Protein AF-R2S8I5-F1 (afdb_monomer_lite)

Secondary structure (DSSP, 8-state):
-------HHHIIIIIHHHTTSHHHHHHHHHHHHTS-TT--SB---HHHHHHHHTS-HHHHHHHHHHHHHS-SSTTPPPSEEEEEEEPTTSPEEEEEEE-GGGGSS------

Structure (mmCIF, N/CA/C/O backbone):
data_AF-R2S8I5-F1
#
_entry.id   AF-R2S8I5-F1
#
loop_
_atom_site.group_PDB
_atom_site.id
_atom_site.type_symbol
_atom_site.label_atom_id
_atom_site.label_alt_id
_atom_site.label_comp_id
_atom_site.label_asym_id
_atom_site.label_entity_id
_atom_site.label_seq_id
_atom_site.pdbx_PDB_ins_code
_atom_site.Cartn_x
_atom_site.Cartn_y
_atom_site.Cartn_z
_atom_site.occupancy
_atom_site.B_iso_or_equiv
_atom_site.auth_seq_id
_atom_site.auth_comp_id
_atom_site.auth_asym_id
_atom_site.auth_atom_id
_atom_site.pdbx_PDB_model_num
ATOM 1 N N . MET A 1 1 ? -7.427 -17.510 12.202 1.00 32.41 1 MET A N 1
ATOM 2 C CA . MET A 1 1 ? -7.272 -16.802 10.915 1.00 32.41 1 MET A CA 1
ATOM 3 C C . MET A 1 1 ? -8.185 -15.596 10.971 1.00 32.41 1 MET A C 1
ATOM 5 O O . MET A 1 1 ? -9.322 -15.772 11.378 1.00 32.41 1 MET A O 1
ATOM 9 N N . SER A 1 2 ? -7.677 -14.401 10.681 1.00 31.56 2 SER A N 1
ATOM 10 C CA . SER A 1 2 ? -8.469 -13.168 10.690 1.00 31.56 2 SER A CA 1
ATOM 11 C C . SER A 1 2 ? -8.660 -12.735 9.244 1.00 31.56 2 SER A C 1
ATOM 13 O O . SER A 1 2 ? -7.671 -12.465 8.566 1.00 31.56 2 SER A O 1
ATOM 15 N N . GLU A 1 3 ? -9.899 -12.737 8.768 1.00 30.11 3 GLU A N 1
ATOM 16 C CA . GLU A 1 3 ? -10.252 -12.164 7.470 1.00 30.11 3 GLU A CA 1
ATOM 17 C C . GLU A 1 3 ? -10.307 -10.640 7.593 1.00 30.11 3 GLU A C 1
ATOM 19 O O . GLU A 1 3 ? -10.806 -10.101 8.582 1.00 30.11 3 GLU A O 1
ATOM 24 N N . LEU A 1 4 ? -9.761 -9.937 6.602 1.00 37.75 4 LEU A N 1
ATOM 25 C CA . LEU A 1 4 ? -9.858 -8.486 6.517 1.00 37.75 4 LEU A CA 1
ATOM 26 C C . LEU A 1 4 ? -11.122 -8.132 5.725 1.00 37.75 4 LEU A C 1
ATOM 28 O O . LEU A 1 4 ? -11.103 -8.131 4.496 1.00 37.75 4 LEU A O 1
ATOM 32 N N . MET A 1 5 ? -12.218 -7.828 6.419 1.00 39.78 5 MET A N 1
ATOM 33 C CA . MET A 1 5 ? -13.433 -7.295 5.797 1.00 39.78 5 MET A CA 1
ATOM 34 C C . MET A 1 5 ? -13.409 -5.766 5.855 1.00 39.78 5 MET A C 1
ATOM 36 O O . MET A 1 5 ? -13.589 -5.176 6.914 1.00 39.78 5 MET A O 1
ATOM 40 N N . ILE A 1 6 ? -13.194 -5.107 4.713 1.00 46.41 6 ILE A N 1
ATOM 41 C CA . ILE A 1 6 ? -13.384 -3.655 4.590 1.00 46.41 6 ILE A CA 1
ATOM 42 C C . ILE A 1 6 ? -14.801 -3.430 4.062 1.00 46.41 6 ILE A C 1
ATOM 44 O O . ILE A 1 6 ? -15.058 -3.636 2.877 1.00 46.41 6 ILE A O 1
ATOM 48 N N . CYS A 1 7 ? -15.740 -3.037 4.925 1.00 43.38 7 CYS A N 1
ATOM 49 C CA . CYS A 1 7 ? -17.106 -2.755 4.485 1.00 43.38 7 CYS A CA 1
ATOM 50 C C . CYS A 1 7 ? -17.196 -1.380 3.790 1.00 43.38 7 CYS A C 1
ATOM 52 O O . CYS A 1 7 ? -16.461 -0.441 4.115 1.00 43.38 7 CYS A O 1
ATOM 54 N N . ASN A 1 8 ? -18.131 -1.231 2.843 1.00 40.19 8 ASN A N 1
ATOM 55 C CA . ASN A 1 8 ? -18.358 0.030 2.118 1.00 40.19 8 ASN A CA 1
ATOM 56 C C . ASN A 1 8 ? -18.667 1.219 3.053 1.00 40.19 8 ASN A C 1
ATOM 58 O O . ASN A 1 8 ? -18.338 2.360 2.731 1.00 40.19 8 ASN A O 1
ATOM 62 N N . ASN A 1 9 ? -19.240 0.972 4.235 1.00 38.91 9 ASN A N 1
ATOM 63 C CA . ASN A 1 9 ? -19.503 2.024 5.222 1.00 38.91 9 ASN A CA 1
ATOM 64 C C . ASN A 1 9 ? -18.217 2.561 5.876 1.00 38.91 9 ASN A C 1
ATOM 66 O O . ASN A 1 9 ? -18.143 3.754 6.178 1.00 38.91 9 ASN A O 1
ATOM 70 N N . THR A 1 10 ? -17.182 1.729 6.025 1.00 48.31 10 THR A N 1
ATOM 71 C CA . THR A 1 10 ? -15.850 2.140 6.498 1.00 48.31 10 THR A CA 1
ATOM 72 C C . THR A 1 10 ? -15.153 3.013 5.453 1.00 48.31 10 THR A C 1
ATOM 74 O O . THR A 1 10 ? -14.516 4.007 5.800 1.00 48.31 10 THR A O 1
ATOM 77 N N . LEU A 1 11 ? -15.344 2.726 4.160 1.00 49.03 11 LEU A N 1
ATOM 78 C CA . LEU A 1 11 ? -14.876 3.580 3.056 1.00 49.03 11 LEU A CA 1
ATOM 79 C C . LEU A 1 11 ? -15.526 4.968 3.084 1.00 49.03 11 LEU A C 1
ATOM 81 O O . LEU A 1 11 ? -14.844 5.980 2.912 1.00 49.03 11 LEU A O 1
ATOM 85 N N . ALA A 1 12 ? -16.835 5.007 3.339 1.00 42.78 12 ALA A N 1
ATOM 86 C CA . ALA A 1 12 ? -17.652 6.212 3.259 1.00 42.78 12 ALA A CA 1
ATOM 87 C C . ALA A 1 12 ? -17.441 7.208 4.418 1.00 42.78 12 ALA A C 1
ATOM 89 O O . ALA A 1 12 ? -17.658 8.403 4.232 1.00 42.78 12 ALA A O 1
ATOM 90 N N . LYS A 1 13 ? -17.012 6.762 5.609 1.00 50.84 13 LYS A N 1
ATOM 91 C CA . LYS A 1 13 ? -17.030 7.591 6.837 1.00 50.84 13 LYS A CA 1
ATOM 92 C C . LYS A 1 13 ? -15.719 8.298 7.225 1.00 50.84 13 LYS A C 1
ATOM 94 O O . LYS A 1 13 ? -15.653 8.884 8.301 1.00 50.84 13 LYS A O 1
ATOM 99 N N . GLY A 1 14 ? -14.693 8.314 6.370 1.00 54.44 14 GLY A N 1
ATOM 100 C CA . GLY A 1 14 ? -13.457 9.084 6.628 1.00 54.44 14 GLY A CA 1
ATOM 101 C C . GLY A 1 14 ? -12.154 8.288 6.551 1.00 54.44 14 GLY A C 1
ATOM 102 O O . GLY A 1 14 ? -11.088 8.814 6.857 1.00 54.44 14 GLY A O 1
ATOM 103 N N . THR A 1 15 ? -12.205 7.037 6.098 1.00 63.00 15 THR A N 1
ATOM 104 C CA . THR A 1 15 ? -10.995 6.232 5.869 1.00 63.00 15 THR A CA 1
ATOM 105 C C . THR A 1 15 ? -10.127 6.834 4.767 1.00 63.00 15 THR A C 1
ATOM 107 O O . THR A 1 15 ? -8.914 6.898 4.924 1.00 63.00 15 THR A O 1
ATOM 110 N N . ILE A 1 16 ? -10.722 7.378 3.695 1.00 62.97 16 ILE A N 1
ATOM 111 C CA . ILE A 1 16 ? -9.965 8.010 2.599 1.00 62.97 16 ILE A CA 1
ATOM 112 C C . ILE A 1 16 ? -9.137 9.204 3.097 1.00 62.97 16 ILE A C 1
ATOM 114 O O . ILE A 1 16 ? -7.973 9.330 2.725 1.00 62.97 16 ILE A O 1
ATOM 118 N N . SER A 1 17 ? -9.700 10.072 3.944 1.00 66.00 17 SER A N 1
ATOM 119 C CA . SER A 1 17 ? -8.957 11.210 4.503 1.00 66.00 17 SER A CA 1
ATOM 120 C C . SER A 1 17 ? -7.877 10.749 5.482 1.00 66.00 17 SER A C 1
ATOM 122 O O . SER A 1 17 ? -6.750 11.235 5.407 1.00 66.00 17 SER A O 1
ATOM 124 N N . LYS A 1 18 ? -8.186 9.757 6.326 1.00 67.44 18 LYS A N 1
ATOM 125 C CA . LYS A 1 18 ? -7.239 9.125 7.255 1.00 67.44 18 LYS A CA 1
ATOM 126 C C . LYS A 1 18 ? -6.033 8.506 6.539 1.00 67.44 18 LYS A C 1
ATOM 128 O O . LYS A 1 18 ? -4.899 8.735 6.943 1.00 67.44 18 LYS A O 1
ATOM 133 N N . VAL A 1 19 ? -6.232 7.797 5.426 1.00 71.44 19 VAL A N 1
ATOM 134 C CA . VAL A 1 19 ? -5.113 7.201 4.670 1.00 71.44 19 VAL A CA 1
ATOM 135 C C . VAL A 1 19 ? -4.325 8.210 3.817 1.00 71.44 19 VAL A C 1
ATOM 137 O O . VAL A 1 19 ? -3.403 7.820 3.101 1.00 71.44 19 VAL A O 1
ATOM 140 N N . GLY A 1 20 ? -4.656 9.505 3.875 1.00 74.75 20 GLY A N 1
ATOM 141 C CA . GLY A 1 20 ? -3.962 10.561 3.131 1.00 74.75 20 GLY A CA 1
ATOM 142 C C . GLY A 1 20 ? -4.483 10.789 1.709 1.00 74.75 20 GLY A C 1
ATOM 143 O O . GLY A 1 20 ? -3.777 11.352 0.875 1.00 74.75 20 GLY A O 1
ATOM 144 N N . GLY A 1 21 ? -5.714 10.368 1.419 1.00 80.88 21 GLY A N 1
ATOM 145 C CA . GLY A 1 21 ? -6.422 10.661 0.177 1.00 80.88 21 GLY A CA 1
ATOM 146 C C . GLY A 1 21 ? -6.635 9.453 -0.747 1.00 80.88 21 GLY A C 1
ATOM 147 O O . GLY A 1 21 ? -6.128 8.354 -0.503 1.00 80.88 21 GLY A O 1
ATOM 148 N N . PRO A 1 22 ? -7.383 9.649 -1.849 1.00 80.69 22 PRO A N 1
ATOM 149 C CA . PRO A 1 22 ? -7.853 8.568 -2.721 1.00 80.69 22 PRO A CA 1
ATOM 150 C C . PRO A 1 22 ? -6.718 7.799 -3.407 1.00 80.69 22 PRO A C 1
ATOM 152 O O . PRO A 1 22 ? -6.824 6.592 -3.599 1.00 80.69 22 PRO A O 1
ATOM 155 N N . ARG A 1 23 ? -5.596 8.465 -3.710 1.00 86.19 23 ARG A N 1
ATOM 156 C CA . ARG A 1 23 ? -4.388 7.818 -4.251 1.00 86.19 23 ARG A CA 1
ATOM 157 C C . ARG A 1 23 ? -3.848 6.752 -3.297 1.00 86.19 23 ARG A C 1
ATOM 159 O O . ARG A 1 23 ? -3.607 5.619 -3.702 1.00 86.19 23 ARG A O 1
ATOM 166 N N . ASN A 1 24 ? -3.643 7.123 -2.035 1.00 84.75 24 ASN A N 1
ATOM 167 C CA . ASN A 1 24 ? -3.097 6.218 -1.025 1.00 84.75 24 ASN A CA 1
ATOM 168 C C . ASN A 1 24 ? -4.078 5.086 -0.736 1.00 84.75 24 ASN A C 1
ATOM 170 O O . ASN A 1 24 ? -3.671 3.939 -0.573 1.00 84.75 24 ASN A O 1
ATOM 174 N N . PHE A 1 25 ? -5.368 5.412 -0.747 1.00 82.56 25 PHE A N 1
ATOM 175 C CA . PHE A 1 25 ? -6.433 4.446 -0.581 1.00 82.56 25 PHE A CA 1
ATOM 176 C C . PHE A 1 25 ? -6.445 3.378 -1.690 1.00 82.56 25 PHE A C 1
ATOM 178 O O . PHE A 1 25 ? -6.446 2.185 -1.395 1.00 82.56 25 PHE A O 1
ATOM 185 N N . ALA A 1 26 ? -6.360 3.786 -2.960 1.00 83.62 26 ALA A N 1
ATOM 186 C CA . ALA A 1 26 ? -6.309 2.865 -4.097 1.00 83.62 26 ALA A CA 1
ATOM 187 C C . ALA A 1 26 ? -5.080 1.939 -4.048 1.00 83.62 26 ALA A C 1
ATOM 189 O O . ALA A 1 26 ? -5.195 0.735 -4.271 1.00 83.62 26 ALA A O 1
ATOM 190 N N . VAL A 1 27 ? -3.911 2.489 -3.704 1.00 87.00 27 VAL A N 1
ATOM 191 C CA . VAL A 1 27 ? -2.671 1.710 -3.551 1.00 87.00 27 VAL A CA 1
ATOM 192 C C . VAL A 1 27 ? -2.782 0.706 -2.406 1.00 87.00 27 VAL A C 1
ATOM 194 O O . VAL A 1 27 ? -2.364 -0.441 -2.557 1.00 87.00 27 VAL A O 1
ATOM 197 N N . LEU A 1 28 ? -3.370 1.112 -1.278 1.00 85.62 28 LEU A N 1
ATOM 198 C CA . LEU A 1 28 ? -3.597 0.225 -0.143 1.00 85.62 28 LEU A CA 1
ATOM 199 C C . LEU A 1 28 ? -4.508 -0.945 -0.529 1.00 85.62 28 LEU A C 1
ATOM 201 O O . LEU A 1 28 ? -4.159 -2.086 -0.245 1.00 85.62 28 LEU A O 1
ATOM 205 N N . LEU A 1 29 ? -5.625 -0.688 -1.217 1.00 82.19 29 LEU A N 1
ATOM 206 C CA . LEU A 1 29 ? -6.542 -1.745 -1.650 1.00 82.19 29 LEU A CA 1
ATOM 207 C C . LEU A 1 29 ? -5.872 -2.772 -2.563 1.00 82.19 29 LEU A C 1
ATOM 209 O O . LEU A 1 29 ? -6.003 -3.964 -2.31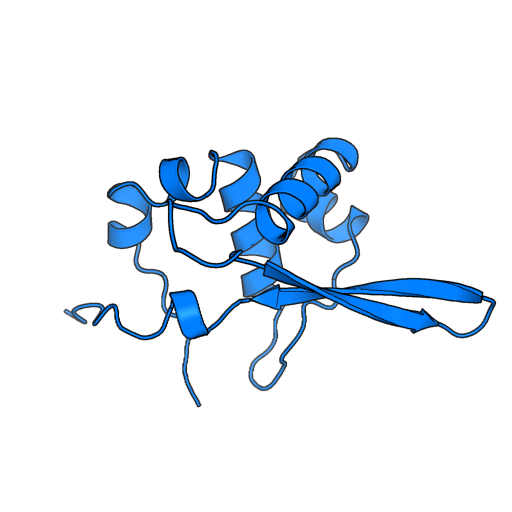1 1.00 82.19 29 LEU A O 1
ATOM 213 N N . VAL A 1 30 ? -5.110 -2.332 -3.567 1.00 86.62 30 VAL A N 1
ATOM 214 C CA . VAL A 1 30 ? -4.401 -3.253 -4.474 1.00 86.62 30 VAL A CA 1
ATOM 215 C C . VAL A 1 30 ? -3.371 -4.100 -3.722 1.00 86.62 30 VAL A C 1
ATOM 217 O O . VAL A 1 30 ? -3.229 -5.293 -3.989 1.00 86.62 30 VAL A O 1
ATOM 220 N N . ILE A 1 31 ? -2.663 -3.508 -2.755 1.00 85.00 31 ILE A N 1
ATOM 221 C CA . ILE A 1 31 ? -1.726 -4.248 -1.901 1.00 85.00 31 ILE A CA 1
ATOM 222 C C . ILE A 1 31 ? -2.475 -5.311 -1.095 1.00 85.00 31 ILE A C 1
ATOM 224 O O . ILE A 1 31 ? -2.027 -6.454 -1.074 1.00 85.00 31 ILE A O 1
ATOM 228 N N . LEU A 1 32 ? -3.604 -4.961 -0.476 1.00 81.44 32 LEU A N 1
ATOM 229 C CA . LEU A 1 32 ? -4.396 -5.874 0.349 1.00 81.44 32 LEU A CA 1
ATOM 230 C C . LEU A 1 32 ? -5.022 -7.011 -0.462 1.00 81.44 32 LEU A C 1
ATOM 232 O O . LEU A 1 32 ? -4.876 -8.167 -0.085 1.00 81.44 32 LEU A O 1
ATOM 236 N N . GLU A 1 33 ? -5.644 -6.695 -1.598 1.00 80.62 33 GLU A N 1
ATOM 237 C CA . GLU A 1 33 ? -6.235 -7.667 -2.528 1.00 80.62 33 GLU A CA 1
ATOM 238 C C . GLU A 1 33 ? -5.193 -8.683 -3.025 1.00 80.62 33 GLU A C 1
ATOM 240 O O . GLU A 1 33 ? -5.492 -9.854 -3.235 1.00 80.62 33 GLU A O 1
ATOM 245 N N . SER A 1 34 ? -3.942 -8.246 -3.190 1.00 83.12 34 SER A N 1
ATOM 246 C CA . SER A 1 34 ? -2.864 -9.104 -3.686 1.00 83.12 34 SER A CA 1
ATOM 247 C C . SER A 1 34 ? -2.281 -10.078 -2.658 1.00 83.12 34 SER A C 1
ATOM 249 O O . SER A 1 34 ? -1.438 -10.903 -3.019 1.00 83.12 34 SER A O 1
ATOM 251 N N . ILE A 1 35 ? -2.675 -9.972 -1.387 1.00 79.50 35 ILE A N 1
ATOM 252 C CA . ILE A 1 35 ? -2.234 -10.886 -0.333 1.00 79.50 35 ILE A CA 1
ATOM 253 C C . ILE A 1 35 ? -3.193 -12.072 -0.330 1.00 79.50 35 ILE A C 1
ATOM 255 O O . ILE A 1 35 ? -4.328 -11.970 0.127 1.00 79.50 35 ILE A O 1
ATOM 259 N N . GLY A 1 36 ? -2.731 -13.205 -0.864 1.00 68.75 36 GLY A N 1
ATOM 260 C CA . GLY A 1 36 ? -3.525 -14.430 -0.904 1.00 68.75 36 GLY A CA 1
ATOM 261 C C . GLY A 1 36 ? -3.892 -14.947 0.491 1.00 68.75 36 GLY A C 1
ATOM 262 O O . GLY A 1 36 ? -3.230 -14.645 1.487 1.00 68.75 36 GLY A O 1
ATOM 263 N N . VAL A 1 37 ? -4.934 -15.779 0.565 1.00 64.25 37 VAL A N 1
ATOM 264 C CA . VAL A 1 37 ? -5.336 -16.449 1.811 1.00 64.25 37 VAL A CA 1
ATOM 265 C C . VAL A 1 37 ? -4.162 -17.270 2.356 1.00 64.25 37 VAL A C 1
ATOM 267 O O . VAL A 1 37 ? -3.612 -18.122 1.663 1.00 64.25 37 VAL A O 1
ATOM 270 N N . GLY A 1 38 ? -3.769 -17.000 3.604 1.00 66.94 38 GLY A N 1
ATOM 271 C CA . GLY A 1 38 ? -2.615 -17.636 4.252 1.00 66.94 38 GLY A CA 1
ATOM 272 C C . GLY A 1 38 ? -1.267 -16.962 3.968 1.00 66.94 38 GLY A C 1
ATOM 273 O O . GLY A 1 38 ? -0.252 -17.373 4.529 1.00 66.94 38 GLY A O 1
ATOM 274 N N . GLU A 1 39 ? -1.235 -15.909 3.152 1.00 71.06 39 GLU A N 1
ATOM 275 C CA . GLU A 1 39 ? -0.033 -15.119 2.909 1.00 71.06 39 GLU A CA 1
ATOM 276 C C . GLU A 1 39 ? 0.068 -13.931 3.869 1.00 71.06 39 GLU A C 1
ATOM 278 O O . GLU A 1 39 ? -0.911 -13.451 4.434 1.00 71.06 39 GLU A O 1
ATOM 283 N N . SER A 1 40 ? 1.293 -13.451 4.082 1.00 73.25 40 SER A N 1
ATOM 284 C CA . SER A 1 40 ? 1.555 -12.305 4.961 1.00 73.25 40 SER A CA 1
ATOM 285 C C . SER A 1 40 ? 2.063 -11.075 4.219 1.00 73.25 40 SER A C 1
ATOM 287 O O . SER A 1 40 ? 2.231 -10.043 4.855 1.00 73.25 40 SER A O 1
ATOM 289 N N . PHE A 1 41 ? 2.345 -11.158 2.912 1.00 76.25 41 PHE A N 1
ATOM 290 C CA . PHE A 1 41 ? 3.020 -10.088 2.174 1.00 76.25 41 PHE A CA 1
ATOM 291 C C . PHE A 1 41 ? 2.477 -9.941 0.758 1.00 76.25 41 PHE A C 1
ATOM 293 O O . PHE A 1 41 ? 2.230 -10.930 0.076 1.00 76.25 41 PHE A O 1
ATOM 300 N N . CYS A 1 42 ? 2.389 -8.697 0.296 1.00 81.19 42 CYS A N 1
ATOM 301 C CA . CYS A 1 42 ? 2.122 -8.378 -1.095 1.00 81.19 42 CYS A CA 1
ATOM 302 C C . CYS A 1 42 ? 3.304 -8.832 -1.961 1.00 81.19 42 CYS A C 1
ATOM 304 O O . CYS A 1 42 ? 4.467 -8.512 -1.684 1.00 81.19 42 CYS A O 1
ATOM 306 N N . LYS A 1 43 ? 2.991 -9.592 -3.013 1.00 82.81 43 LYS A N 1
ATOM 307 C CA . LYS A 1 43 ? 3.969 -10.084 -3.993 1.00 82.81 43 LYS A CA 1
ATOM 308 C C . LYS A 1 43 ? 4.137 -9.162 -5.197 1.00 82.81 43 LYS A C 1
ATOM 310 O O . LYS A 1 43 ? 5.090 -9.357 -5.949 1.00 82.81 43 LYS A O 1
ATOM 315 N N . LEU A 1 44 ? 3.248 -8.180 -5.354 1.00 85.62 44 LEU A N 1
ATOM 316 C CA . LEU A 1 44 ? 3.287 -7.240 -6.464 1.00 85.62 44 LEU A CA 1
ATOM 317 C C . LEU A 1 44 ? 4.484 -6.295 -6.347 1.00 85.62 44 LEU A C 1
ATOM 319 O O . LEU A 1 44 ? 4.849 -5.800 -5.278 1.00 85.62 44 LEU A O 1
ATOM 323 N N . THR A 1 45 ? 5.080 -6.020 -7.493 1.00 89.69 45 THR A N 1
ATOM 324 C CA . THR A 1 45 ? 6.023 -4.933 -7.712 1.00 89.69 45 THR A CA 1
ATOM 325 C C . THR A 1 45 ? 5.291 -3.591 -7.773 1.00 89.69 45 THR A C 1
ATOM 327 O O . THR A 1 45 ? 4.080 -3.518 -7.973 1.00 89.69 45 THR A O 1
ATOM 330 N N . ILE A 1 46 ? 6.039 -2.493 -7.638 1.00 89.56 46 ILE A N 1
ATOM 331 C CA . ILE A 1 46 ? 5.479 -1.140 -7.774 1.00 89.56 46 ILE A CA 1
ATOM 332 C C . ILE A 1 46 ? 4.848 -0.932 -9.156 1.00 89.56 46 ILE A C 1
ATOM 334 O O . ILE A 1 46 ? 3.819 -0.271 -9.251 1.00 89.56 46 ILE A O 1
ATOM 338 N N . ASP A 1 47 ? 5.435 -1.505 -10.207 1.00 90.56 47 ASP A N 1
ATOM 339 C CA . ASP A 1 47 ? 4.943 -1.351 -11.578 1.00 90.56 47 ASP A CA 1
ATOM 340 C C . ASP A 1 47 ? 3.623 -2.116 -11.787 1.00 90.56 47 ASP A C 1
ATOM 342 O O . ASP A 1 47 ? 2.698 -1.599 -12.411 1.00 90.56 47 ASP A O 1
ATOM 346 N N . GLU A 1 48 ? 3.478 -3.298 -11.181 1.00 91.12 48 GLU A N 1
ATOM 347 C CA . GLU A 1 48 ? 2.211 -4.045 -11.180 1.00 91.12 48 GLU A CA 1
ATOM 348 C C . GLU A 1 48 ? 1.121 -3.321 -10.381 1.00 91.12 48 GLU A C 1
ATOM 350 O O . GLU A 1 48 ? -0.026 -3.255 -10.824 1.00 91.12 48 GLU A O 1
ATOM 355 N N . ILE A 1 49 ? 1.473 -2.724 -9.236 1.00 89.44 49 ILE A N 1
ATOM 356 C CA . ILE A 1 49 ? 0.542 -1.894 -8.458 1.00 89.44 49 ILE A CA 1
ATOM 357 C C . ILE A 1 49 ? 0.116 -0.671 -9.280 1.00 89.44 49 ILE A C 1
ATOM 359 O O . ILE A 1 49 ? -1.071 -0.371 -9.355 1.00 89.44 49 ILE A O 1
ATOM 363 N N . ALA A 1 50 ? 1.057 0.005 -9.945 1.00 87.44 50 ALA A N 1
ATOM 364 C CA . ALA A 1 50 ? 0.779 1.158 -10.802 1.00 87.44 50 ALA A CA 1
ATOM 365 C C . ALA A 1 50 ? -0.184 0.799 -11.940 1.00 87.44 50 ALA A C 1
ATOM 367 O O . ALA A 1 50 ? -1.172 1.503 -12.154 1.00 87.44 50 ALA A O 1
ATOM 368 N N . SER A 1 51 ? 0.054 -0.339 -12.600 1.00 90.81 51 SER A N 1
ATOM 369 C CA . SER A 1 51 ? -0.820 -0.855 -13.653 1.00 90.81 51 SER A CA 1
ATOM 370 C C . SER A 1 51 ? -2.231 -1.159 -13.146 1.00 90.81 51 SER A C 1
ATOM 372 O O . SER A 1 51 ? -3.193 -0.831 -13.833 1.00 90.81 51 SER A O 1
ATOM 374 N N . ARG A 1 52 ? -2.375 -1.768 -11.961 1.00 89.12 52 ARG A N 1
ATOM 375 C CA . ARG A 1 52 ? -3.691 -2.097 -11.382 1.00 89.12 52 ARG A CA 1
ATOM 376 C C . ARG A 1 52 ? -4.445 -0.868 -10.883 1.00 89.12 52 ARG A C 1
ATOM 378 O O . ARG A 1 52 ? -5.655 -0.787 -11.043 1.00 89.12 52 ARG A O 1
ATOM 385 N N . CYS A 1 53 ? -3.737 0.092 -10.294 1.00 85.00 53 CYS A N 1
ATOM 386 C CA . CYS A 1 53 ? -4.325 1.347 -9.834 1.00 85.00 53 CYS A CA 1
ATOM 387 C C . CYS A 1 53 ? -4.631 2.326 -10.982 1.00 85.00 53 CYS A C 1
ATOM 389 O O . CYS A 1 53 ? -5.351 3.294 -10.757 1.00 85.00 53 CYS A O 1
ATOM 391 N N . GLY A 1 54 ? -4.054 2.131 -12.175 1.00 87.44 54 GLY A N 1
ATOM 392 C CA . GLY A 1 54 ? -4.182 3.070 -13.293 1.00 87.44 54 GLY A CA 1
ATOM 393 C C . GLY A 1 54 ? -3.497 4.419 -13.041 1.00 87.44 54 GLY A C 1
ATOM 394 O O . GLY A 1 54 ? -3.956 5.445 -13.538 1.00 87.44 54 GLY A O 1
ATOM 395 N N . ILE A 1 55 ? -2.420 4.443 -12.246 1.00 90.19 55 ILE A N 1
ATOM 396 C CA . ILE A 1 55 ? -1.676 5.667 -11.894 1.00 90.19 55 ILE A CA 1
ATOM 397 C C . ILE A 1 55 ? -0.182 5.510 -12.181 1.00 90.19 55 ILE A C 1
ATOM 399 O O . ILE A 1 55 ? 0.313 4.410 -12.406 1.00 90.19 55 ILE A O 1
ATOM 403 N N . SER A 1 56 ? 0.568 6.615 -12.149 1.00 92.88 56 SER A N 1
ATOM 404 C CA . SER A 1 56 ? 2.009 6.567 -12.403 1.00 92.88 56 SER A CA 1
ATOM 405 C C . SER A 1 56 ? 2.780 5.833 -11.302 1.00 92.88 56 SER A C 1
ATOM 407 O O . SER A 1 56 ? 2.444 5.904 -10.116 1.00 92.88 56 SER A O 1
ATOM 409 N N . ARG A 1 57 ? 3.887 5.197 -11.693 1.00 93.12 57 ARG A N 1
ATOM 410 C CA . ARG A 1 57 ? 4.849 4.555 -10.785 1.00 93.12 57 ARG A CA 1
ATOM 411 C C . ARG A 1 57 ? 5.285 5.475 -9.643 1.00 93.12 57 ARG A C 1
ATOM 413 O O . ARG A 1 57 ? 5.294 5.062 -8.486 1.00 93.12 57 ARG A O 1
ATOM 420 N N . ASP A 1 58 ? 5.592 6.732 -9.953 1.00 92.94 58 ASP A N 1
ATOM 421 C CA . ASP A 1 58 ? 6.018 7.719 -8.957 1.00 92.94 58 ASP A CA 1
ATOM 422 C C . ASP A 1 58 ? 4.900 8.041 -7.958 1.00 92.94 58 ASP A C 1
ATOM 424 O O . ASP A 1 58 ? 5.157 8.179 -6.760 1.00 92.94 58 ASP A O 1
ATOM 428 N N . SER A 1 59 ? 3.645 8.076 -8.421 1.00 90.31 59 SER A N 1
ATOM 429 C CA . SER A 1 59 ? 2.477 8.253 -7.553 1.00 90.31 59 SER A CA 1
ATOM 430 C C . SER A 1 59 ? 2.306 7.075 -6.596 1.00 90.31 59 SER A C 1
ATOM 432 O O . SER A 1 59 ? 2.033 7.290 -5.414 1.00 90.31 59 SER A O 1
ATOM 434 N N . VAL A 1 60 ? 2.531 5.841 -7.065 1.00 90.94 60 VAL A N 1
ATOM 435 C CA . VAL A 1 60 ? 2.549 4.651 -6.199 1.00 90.94 60 VAL A CA 1
ATOM 436 C C . VAL A 1 60 ? 3.693 4.727 -5.195 1.00 90.94 60 VAL A C 1
ATOM 438 O O . VAL A 1 60 ? 3.479 4.488 -4.011 1.00 90.94 60 VAL A O 1
ATOM 441 N N . MET A 1 61 ? 4.903 5.094 -5.623 1.00 92.19 61 MET A N 1
ATOM 442 C CA . MET A 1 61 ? 6.046 5.224 -4.714 1.00 92.19 61 MET A CA 1
ATOM 443 C C . MET A 1 61 ? 5.800 6.266 -3.619 1.00 92.19 61 MET A C 1
ATOM 445 O O . MET A 1 61 ? 6.133 6.016 -2.459 1.00 92.19 61 MET A O 1
ATOM 449 N N . ALA A 1 62 ? 5.203 7.408 -3.967 1.00 89.62 62 ALA A N 1
ATOM 450 C CA . ALA A 1 62 ? 4.814 8.434 -3.006 1.00 89.62 62 ALA A CA 1
ATOM 451 C C . ALA A 1 62 ? 3.764 7.908 -2.016 1.00 89.62 62 ALA A C 1
ATOM 453 O O . ALA A 1 62 ? 3.955 8.030 -0.807 1.00 89.62 62 ALA A O 1
ATOM 454 N N . ALA A 1 63 ? 2.715 7.248 -2.515 1.00 88.25 63 ALA A N 1
ATOM 455 C CA . ALA A 1 63 ? 1.679 6.641 -1.683 1.00 88.25 63 ALA A CA 1
ATOM 456 C C . ALA A 1 63 ? 2.250 5.589 -0.722 1.00 88.25 63 ALA A C 1
ATOM 458 O O . ALA A 1 63 ? 2.025 5.654 0.482 1.00 88.25 63 ALA A O 1
ATOM 459 N N . VAL A 1 64 ? 3.060 4.657 -1.226 1.00 89.75 64 VAL A N 1
ATOM 460 C CA . VAL A 1 64 ? 3.729 3.632 -0.416 1.00 89.75 64 VAL A CA 1
ATOM 461 C C . VAL A 1 64 ? 4.636 4.265 0.637 1.00 89.75 64 VAL A C 1
ATOM 463 O O . VAL A 1 64 ? 4.657 3.813 1.782 1.00 89.75 64 VAL A O 1
ATOM 466 N N . LYS A 1 65 ? 5.388 5.315 0.284 1.00 89.31 65 LYS A N 1
ATOM 467 C CA . LYS A 1 65 ? 6.222 6.043 1.245 1.00 89.31 65 LYS A CA 1
ATOM 468 C C . LYS A 1 65 ? 5.364 6.639 2.354 1.00 89.31 65 LYS A C 1
ATOM 470 O O . LYS A 1 65 ? 5.709 6.484 3.517 1.00 89.31 65 LYS A O 1
ATOM 475 N N . GLU A 1 66 ? 4.254 7.287 2.029 1.00 87.06 66 GLU A N 1
ATOM 476 C CA . GLU A 1 66 ? 3.352 7.867 3.028 1.00 87.06 66 GLU A CA 1
ATOM 477 C C . GLU A 1 66 ? 2.734 6.792 3.931 1.00 87.06 66 GLU A C 1
ATOM 479 O O . GLU A 1 66 ? 2.853 6.900 5.149 1.00 87.06 66 GLU A O 1
ATOM 484 N N . LEU A 1 67 ? 2.208 5.709 3.351 1.00 83.12 67 LEU A N 1
ATOM 485 C CA . LEU A 1 67 ? 1.594 4.586 4.075 1.00 83.12 67 LEU A CA 1
ATOM 486 C C . LEU A 1 67 ? 2.568 3.830 4.998 1.00 83.12 67 LEU A C 1
ATOM 488 O O . LEU A 1 67 ? 2.130 3.174 5.943 1.00 83.12 67 LEU A O 1
ATOM 492 N N . THR A 1 68 ? 3.875 3.905 4.723 1.00 85.62 68 THR A N 1
ATOM 493 C CA . THR A 1 68 ? 4.932 3.246 5.514 1.00 85.62 68 THR A CA 1
ATOM 494 C C . THR A 1 68 ? 5.660 4.175 6.486 1.00 85.62 68 THR A C 1
ATOM 496 O O . THR A 1 68 ? 6.348 3.685 7.378 1.00 85.62 68 THR A O 1
ATOM 499 N N . SER A 1 69 ? 5.546 5.499 6.326 1.00 80.44 69 SER A N 1
ATOM 500 C CA . SER A 1 69 ? 6.311 6.477 7.119 1.00 80.44 69 SER A CA 1
ATOM 501 C C . SER A 1 69 ? 5.463 7.356 8.026 1.00 80.44 69 SER A C 1
ATOM 503 O O . SER A 1 69 ? 5.988 7.862 9.016 1.00 80.44 69 SER A O 1
ATOM 505 N N . LYS A 1 70 ? 4.181 7.558 7.708 1.00 68.94 70 LYS A N 1
ATOM 506 C CA . LYS A 1 70 ? 3.301 8.415 8.496 1.00 68.94 70 LYS A CA 1
ATOM 507 C C . LYS A 1 70 ? 2.300 7.567 9.275 1.00 68.94 70 LYS A C 1
ATOM 509 O O . LYS A 1 70 ? 1.625 6.732 8.670 1.00 68.94 70 LYS A O 1
ATOM 514 N N . PRO A 1 71 ? 2.179 7.778 10.593 1.00 61.34 71 PRO A N 1
ATOM 515 C CA . PRO A 1 71 ? 1.017 7.296 11.312 1.00 61.34 71 PRO A CA 1
ATOM 516 C C . PRO A 1 71 ? -0.221 8.051 10.810 1.00 61.34 71 PRO A C 1
ATOM 518 O O . PRO A 1 71 ? -0.145 9.235 10.477 1.00 61.34 71 PRO A O 1
ATOM 521 N N . ILE A 1 72 ? -1.339 7.340 10.699 1.00 60.94 72 ILE A N 1
ATOM 522 C CA . ILE A 1 72 ? -2.608 7.861 10.164 1.00 60.94 72 ILE A CA 1
ATOM 523 C C . ILE A 1 72 ? -3.149 8.987 1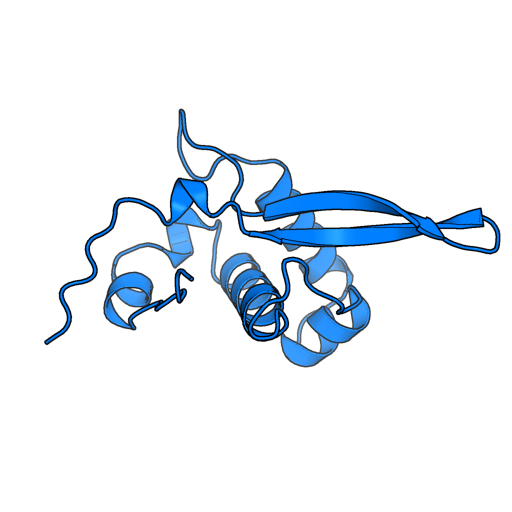1.061 1.00 60.94 72 ILE A C 1
ATOM 525 O O . ILE A 1 72 ? -3.681 9.982 10.572 1.00 60.94 72 ILE A O 1
ATOM 529 N N . ALA A 1 73 ? -2.963 8.849 12.375 1.00 57.66 73 ALA A N 1
ATOM 530 C CA . ALA A 1 73 ? -3.262 9.861 13.375 1.00 57.66 73 ALA A CA 1
ATOM 531 C C . ALA A 1 73 ? -2.160 9.930 14.445 1.00 57.66 73 ALA A C 1
ATOM 533 O O . ALA A 1 73 ? -1.274 9.076 14.532 1.00 57.66 73 ALA A O 1
ATOM 534 N N . VAL A 1 74 ? -2.202 10.976 15.271 1.00 48.25 74 VAL A N 1
ATOM 535 C CA . VAL A 1 74 ? -1.258 11.162 16.381 1.00 48.25 74 VAL A CA 1
ATOM 536 C C . VAL A 1 74 ? -1.381 9.988 17.357 1.00 48.25 74 VAL A C 1
ATOM 538 O O . VAL A 1 74 ? -2.450 9.754 17.907 1.00 48.25 74 VAL A O 1
ATOM 541 N N . GLY A 1 75 ? -0.280 9.263 17.572 1.00 56.78 75 GLY A N 1
ATOM 542 C CA . GLY A 1 75 ? -0.236 8.083 18.446 1.00 56.78 75 GLY A CA 1
ATOM 543 C C . GLY A 1 75 ? -0.565 6.752 17.758 1.00 56.78 75 GLY A C 1
ATOM 544 O O . GLY A 1 75 ? -0.401 5.705 18.379 1.00 56.78 75 GLY A O 1
ATOM 545 N N . GLU A 1 76 ? -0.970 6.766 16.486 1.00 65.94 76 GLU A N 1
ATOM 546 C CA . GLU A 1 76 ? -1.210 5.548 15.707 1.00 65.94 76 GLU A CA 1
ATOM 547 C C . GLU A 1 76 ? 0.080 5.017 15.059 1.00 65.94 76 GLU A C 1
ATOM 549 O O . GLU A 1 76 ? 1.126 5.667 15.072 1.00 65.94 76 GLU A O 1
ATOM 554 N N . GLN A 1 77 ? 0.027 3.807 14.499 1.00 66.12 77 GLN A N 1
ATOM 555 C CA . GLN A 1 77 ? 1.134 3.211 13.749 1.00 66.12 77 GLN A CA 1
ATOM 556 C C . GLN A 1 77 ? 0.910 3.333 12.229 1.00 66.12 77 GLN A C 1
ATOM 558 O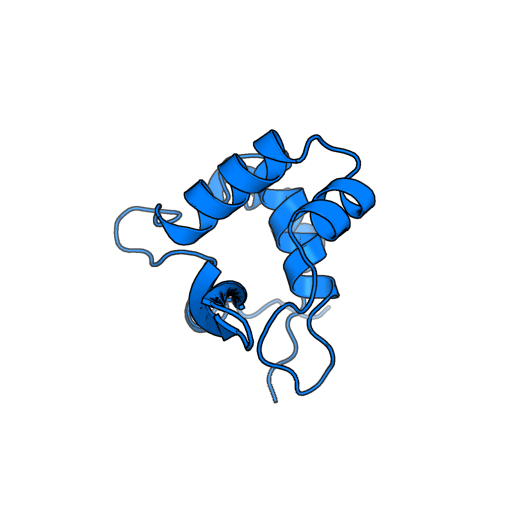 O . GLN A 1 77 ? -0.216 3.564 11.786 1.00 66.12 77 GLN A O 1
ATOM 563 N N . PRO A 1 78 ? 1.959 3.176 11.397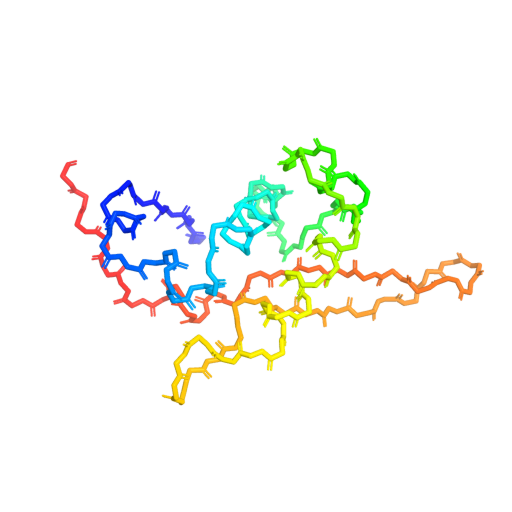 1.00 72.31 78 PRO A N 1
ATOM 564 C CA . PRO A 1 78 ? 1.804 3.116 9.944 1.00 72.31 78 PRO A CA 1
ATOM 565 C C . PRO A 1 78 ? 0.883 1.968 9.508 1.00 72.31 78 PRO A C 1
ATOM 567 O O . PRO A 1 78 ? 0.881 0.903 10.130 1.00 72.31 78 PRO A O 1
ATOM 570 N N . LEU A 1 79 ? 0.154 2.168 8.404 1.00 74.81 79 LEU A N 1
ATOM 571 C CA . LEU A 1 79 ? -0.750 1.166 7.814 1.00 74.81 79 LEU A CA 1
ATOM 572 C C . LEU A 1 79 ? -0.019 0.021 7.137 1.00 74.81 79 LEU A C 1
ATOM 574 O O . LEU A 1 79 ? -0.516 -1.105 7.105 1.00 74.81 79 LEU A O 1
ATOM 578 N N . LEU A 1 80 ? 1.138 0.326 6.557 1.00 77.00 80 LEU A N 1
ATOM 579 C CA . LEU A 1 80 ? 1.973 -0.649 5.890 1.00 77.00 80 LEU A CA 1
ATOM 580 C C . LEU A 1 80 ? 3.313 -0.738 6.591 1.00 77.00 80 LEU A C 1
ATOM 582 O O . LEU A 1 80 ? 3.994 0.256 6.842 1.00 77.00 80 LEU A O 1
ATOM 586 N N . HIS A 1 81 ? 3.743 -1.965 6.809 1.00 81.19 81 HIS A N 1
ATOM 587 C CA . HIS A 1 81 ? 5.130 -2.255 7.074 1.00 81.19 81 HIS A CA 1
ATOM 588 C C . HIS A 1 81 ? 5.848 -2.569 5.767 1.00 81.19 81 HIS A C 1
ATOM 590 O O . HIS A 1 81 ? 5.277 -3.085 4.802 1.00 81.19 81 HIS A O 1
ATOM 596 N N . LYS A 1 82 ? 7.144 -2.269 5.758 1.00 83.38 82 LYS A N 1
ATOM 597 C CA . LYS A 1 82 ? 8.048 -2.595 4.664 1.00 83.38 82 LYS A CA 1
ATOM 598 C C . LYS A 1 82 ? 9.153 -3.491 5.198 1.00 83.38 82 LYS A C 1
ATOM 600 O O . LYS A 1 82 ? 9.911 -3.078 6.072 1.00 83.38 82 LYS A O 1
ATOM 605 N N . ARG A 1 83 ? 9.300 -4.682 4.623 1.00 81.38 83 ARG A N 1
ATOM 606 C CA . ARG A 1 83 ? 10.462 -5.548 4.844 1.00 81.38 83 ARG A CA 1
ATOM 607 C C . ARG A 1 83 ? 11.337 -5.536 3.603 1.00 81.38 83 ARG A C 1
ATOM 609 O O . ARG A 1 83 ? 10.858 -5.758 2.495 1.00 81.38 83 ARG A O 1
ATOM 616 N N . VAL A 1 84 ? 12.623 -5.269 3.786 1.00 81.25 84 VAL A N 1
ATOM 617 C CA . VAL A 1 84 ? 13.608 -5.350 2.705 1.00 81.25 84 VAL A CA 1
ATOM 618 C C . VAL A 1 84 ? 14.269 -6.715 2.788 1.00 81.25 84 VAL A C 1
ATOM 620 O O . VAL A 1 84 ? 14.886 -7.038 3.800 1.00 81.25 84 VAL A O 1
ATOM 623 N N . LEU A 1 85 ? 14.117 -7.518 1.741 1.00 76.38 85 LEU A N 1
ATOM 624 C CA . LEU A 1 85 ? 14.814 -8.787 1.607 1.00 76.38 85 LEU A CA 1
ATOM 625 C C . LEU A 1 85 ? 16.020 -8.634 0.671 1.00 76.38 85 LEU A C 1
ATOM 627 O O . LEU A 1 85 ? 15.925 -7.927 -0.344 1.00 76.38 85 LEU A O 1
ATOM 631 N N . PRO A 1 86 ? 17.144 -9.303 0.975 1.00 72.38 86 PRO A N 1
ATOM 632 C CA . PRO A 1 86 ? 18.182 -9.519 -0.019 1.00 72.38 86 PRO A CA 1
ATOM 633 C C . PRO A 1 86 ? 17.603 -10.400 -1.136 1.00 72.38 86 PRO A C 1
ATOM 635 O O . PRO A 1 86 ? 17.011 -11.439 -0.849 1.00 72.38 86 PRO A O 1
ATOM 638 N N . ALA A 1 87 ? 17.717 -9.973 -2.395 1.00 68.50 87 ALA A N 1
ATOM 639 C CA . ALA A 1 87 ? 17.439 -10.839 -3.537 1.00 68.50 87 ALA A CA 1
ATOM 640 C C . ALA A 1 87 ? 18.756 -11.363 -4.119 1.00 68.50 87 ALA A C 1
ATOM 642 O O . ALA A 1 87 ? 19.804 -10.713 -4.018 1.00 68.50 87 ALA A O 1
ATOM 643 N N . GLU A 1 88 ? 18.693 -12.535 -4.742 1.00 60.47 88 GLU A N 1
ATOM 644 C CA . GLU A 1 88 ? 19.820 -13.093 -5.485 1.00 60.47 88 GLU A CA 1
ATOM 645 C C . GLU A 1 88 ? 20.233 -12.125 -6.608 1.00 60.47 88 GLU A C 1
ATOM 647 O O . GLU A 1 88 ? 19.392 -11.562 -7.313 1.00 60.47 88 GLU A O 1
ATOM 652 N N . GLY A 1 89 ? 21.537 -11.854 -6.722 1.00 68.62 89 GLY A N 1
ATOM 653 C CA . GLY A 1 89 ? 22.084 -10.883 -7.681 1.00 68.62 89 GLY A CA 1
ATOM 654 C C . GLY A 1 89 ? 22.205 -9.437 -7.175 1.00 68.62 89 GLY A C 1
ATOM 655 O O . GLY A 1 89 ? 22.351 -8.519 -7.979 1.00 68.62 89 GLY A O 1
ATOM 656 N N . GLY A 1 90 ? 22.136 -9.195 -5.860 1.00 63.72 90 GLY A N 1
ATOM 657 C CA . GLY A 1 90 ? 22.460 -7.892 -5.249 1.00 63.72 90 GLY A CA 1
ATOM 658 C C . GLY A 1 90 ? 21.355 -6.832 -5.333 1.00 63.72 90 GLY A C 1
ATOM 659 O O . GLY A 1 90 ? 21.506 -5.729 -4.802 1.00 63.72 90 GLY A O 1
ATOM 660 N N . ARG A 1 91 ? 20.212 -7.153 -5.950 1.00 63.16 91 ARG A N 1
ATOM 661 C CA . ARG A 1 91 ? 19.025 -6.289 -5.945 1.00 63.16 91 ARG A CA 1
ATOM 662 C C . ARG A 1 91 ? 18.247 -6.479 -4.640 1.00 63.16 91 ARG A C 1
ATOM 664 O O . ARG A 1 91 ? 18.134 -7.579 -4.116 1.00 63.16 91 ARG A O 1
ATOM 671 N N . ARG A 1 92 ? 17.709 -5.395 -4.081 1.00 76.25 92 ARG A N 1
ATOM 672 C CA . ARG A 1 92 ? 16.871 -5.446 -2.870 1.00 76.25 92 ARG A CA 1
ATOM 673 C C . ARG A 1 92 ? 15.413 -5.651 -3.274 1.00 76.25 92 ARG A C 1
ATOM 675 O O . ARG A 1 92 ? 14.911 -4.895 -4.103 1.00 76.25 92 ARG A O 1
ATOM 682 N N . LYS A 1 93 ? 14.722 -6.623 -2.671 1.00 76.88 93 LYS A N 1
ATOM 683 C CA . LYS A 1 93 ? 13.273 -6.812 -2.843 1.00 76.88 93 LYS A CA 1
ATOM 684 C C . LYS A 1 93 ? 12.538 -6.154 -1.681 1.00 76.88 93 LYS A C 1
ATOM 686 O O . LYS A 1 93 ? 12.830 -6.435 -0.522 1.00 76.88 93 LYS A O 1
ATOM 691 N N . ASN A 1 94 ? 11.586 -5.277 -1.985 1.00 80.50 94 ASN A N 1
ATOM 692 C CA . ASN A 1 94 ? 10.712 -4.686 -0.976 1.00 80.50 94 ASN A CA 1
ATOM 693 C C . ASN A 1 94 ? 9.436 -5.521 -0.891 1.00 80.50 94 ASN A C 1
ATOM 695 O O . ASN A 1 94 ? 8.785 -5.735 -1.908 1.00 80.50 94 ASN A O 1
ATOM 699 N N . LEU A 1 95 ? 9.097 -5.979 0.308 1.00 79.38 95 LEU A N 1
ATOM 700 C CA . LEU A 1 95 ? 7.821 -6.606 0.619 1.00 79.38 95 LEU A CA 1
ATOM 701 C C . LEU A 1 95 ? 6.993 -5.647 1.463 1.00 79.38 95 LEU A C 1
ATOM 703 O O . LEU A 1 95 ? 7.501 -5.086 2.439 1.00 79.38 95 LEU A O 1
ATOM 707 N N . TYR A 1 96 ? 5.728 -5.490 1.096 1.00 80.50 96 TYR A N 1
ATOM 708 C CA . TYR A 1 96 ? 4.768 -4.656 1.811 1.00 80.50 96 TYR A CA 1
ATOM 709 C C . TYR A 1 96 ? 3.731 -5.541 2.481 1.00 80.50 96 TYR A C 1
ATOM 711 O O . TYR A 1 96 ? 3.283 -6.521 1.887 1.00 80.50 96 TYR A O 1
ATOM 719 N N . TYR A 1 97 ? 3.367 -5.219 3.717 1.00 77.38 97 TYR A N 1
ATOM 720 C CA . TYR A 1 97 ? 2.337 -5.957 4.436 1.00 77.38 97 TYR A CA 1
ATOM 721 C C . TYR A 1 97 ? 1.553 -5.063 5.391 1.00 77.38 97 TYR A C 1
ATOM 723 O O . TYR A 1 97 ? 2.093 -4.053 5.850 1.00 77.38 97 TYR A O 1
ATOM 731 N N . PRO A 1 98 ? 0.293 -5.411 5.689 1.00 71.81 98 PRO A N 1
ATOM 732 C CA . PRO A 1 98 ? -0.589 -4.580 6.487 1.00 71.81 98 PRO A CA 1
ATOM 733 C C . PRO A 1 98 ? -0.172 -4.628 7.947 1.00 71.81 98 PRO A C 1
ATOM 735 O O . PRO A 1 98 ? 0.233 -5.673 8.465 1.00 71.81 98 PRO A O 1
ATOM 738 N N . ASN A 1 99 ? -0.326 -3.508 8.636 1.00 71.25 99 ASN A N 1
ATOM 739 C CA . ASN A 1 99 ? -0.271 -3.493 10.082 1.00 71.25 99 ASN A CA 1
ATOM 740 C C . ASN A 1 99 ? -1.608 -3.977 10.656 1.00 71.25 99 ASN A C 1
ATOM 742 O O . ASN A 1 99 ? -2.504 -3.183 10.934 1.00 71.25 99 ASN A O 1
ATOM 746 N N . TYR A 1 100 ? -1.747 -5.292 10.845 1.00 65.88 100 TYR A N 1
ATOM 747 C CA . TYR A 1 100 ? -2.969 -5.907 11.379 1.00 65.88 100 TYR A CA 1
ATOM 748 C C . TYR A 1 100 ? -3.371 -5.408 12.776 1.00 65.88 100 TYR A C 1
ATOM 750 O O . TYR A 1 100 ? -4.532 -5.556 13.149 1.00 65.88 100 TYR A O 1
ATOM 758 N N . ALA A 1 101 ? -2.459 -4.795 13.542 1.00 62.28 101 ALA A N 1
ATOM 759 C CA . ALA A 1 101 ? -2.800 -4.192 14.830 1.00 62.28 101 ALA A CA 1
ATOM 760 C C . ALA A 1 101 ? -3.733 -2.980 14.674 1.00 62.28 101 ALA A C 1
ATOM 762 O O . ALA A 1 101 ? -4.574 -2.765 15.536 1.00 62.28 101 ALA A O 1
ATOM 763 N N . MET A 1 102 ? -3.647 -2.255 13.552 1.00 60.47 102 MET A N 1
ATOM 764 C CA . MET A 1 102 ? -4.552 -1.143 13.229 1.00 60.47 102 MET A CA 1
ATOM 765 C C . MET A 1 102 ? -5.957 -1.608 12.826 1.00 60.47 102 MET A C 1
ATOM 767 O O . MET A 1 102 ? -6.890 -0.816 12.843 1.00 60.47 102 MET A O 1
ATOM 771 N N . PHE A 1 103 ? -6.112 -2.883 12.464 1.00 56.91 103 PHE A N 1
ATOM 772 C CA . PHE A 1 103 ? -7.393 -3.474 12.067 1.00 56.91 103 PHE A CA 1
ATOM 773 C C . PHE A 1 103 ? -8.013 -4.341 13.177 1.00 56.91 103 PHE A C 1
ATOM 775 O O . PHE A 1 103 ? -9.128 -4.832 13.031 1.00 56.91 103 PHE A O 1
ATOM 782 N N . LYS A 1 104 ? -7.299 -4.554 14.292 1.00 43.53 104 LYS A N 1
ATOM 783 C CA . LYS A 1 104 ? -7.804 -5.274 15.466 1.00 43.53 104 LYS A CA 1
ATOM 784 C C . LYS A 1 104 ? -8.493 -4.290 16.408 1.00 43.53 104 LYS A C 1
ATOM 786 O O . LYS A 1 104 ? -7.817 -3.522 17.081 1.00 43.53 104 LYS A O 1
ATOM 791 N N . GLY A 1 105 ? -9.817 -4.369 16.498 1.00 42.84 105 GLY A N 1
ATOM 792 C CA . GLY A 1 105 ? -10.605 -3.605 17.474 1.00 42.84 105 GLY A CA 1
ATOM 793 C C . GLY A 1 105 ? -11.782 -2.833 16.886 1.00 42.84 105 GLY A C 1
ATOM 794 O O . GLY A 1 105 ? -12.608 -2.351 17.651 1.00 42.84 105 GLY A O 1
ATOM 795 N N . GLU A 1 106 ? -11.905 -2.753 15.561 1.00 45.22 106 GLU A N 1
ATOM 796 C CA . GLU A 1 106 ? -13.165 -2.347 14.939 1.00 45.22 106 GLU A CA 1
ATOM 797 C C . GLU A 1 106 ? -14.030 -3.606 14.782 1.00 45.22 106 GLU A C 1
ATOM 799 O O . GLU A 1 106 ? -13.811 -4.422 13.886 1.00 45.22 106 GLU A O 1
ATOM 804 N N . GLU A 1 107 ? -14.969 -3.820 15.711 1.00 35.44 107 GLU A N 1
ATOM 805 C CA . GLU A 1 107 ? -16.114 -4.696 15.456 1.00 35.44 107 GLU A CA 1
ATOM 806 C C . GLU A 1 107 ? -16.876 -4.090 14.276 1.00 35.44 107 GLU A C 1
ATOM 808 O O . GLU A 1 107 ? -17.566 -3.078 14.394 1.00 35.44 107 GLU A O 1
ATOM 813 N N . PHE A 1 108 ? -16.681 -4.666 13.094 1.00 39.00 108 PHE A N 1
ATOM 814 C CA . PHE A 1 108 ? -17.531 -4.373 11.957 1.00 39.00 108 PHE A CA 1
ATOM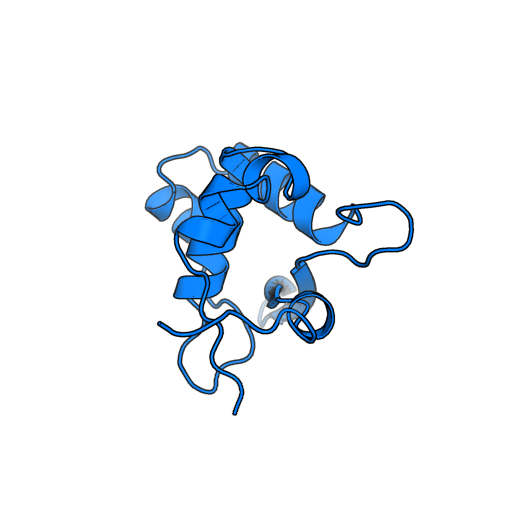 815 C C . PHE A 1 108 ? -18.845 -5.107 12.201 1.00 39.00 108 PHE A C 1
ATOM 817 O O . PHE A 1 108 ? -18.888 -6.330 12.084 1.00 39.00 108 PHE A O 1
ATOM 824 N N . ASP A 1 109 ? -19.889 -4.364 12.573 1.00 29.30 109 ASP A N 1
ATOM 825 C CA . ASP A 1 109 ? -21.254 -4.885 12.634 1.00 29.30 109 ASP A CA 1
ATOM 826 C C . ASP A 1 109 ? -21.587 -5.570 11.299 1.00 29.30 109 ASP A C 1
ATOM 828 O O . ASP A 1 109 ? -21.729 -4.921 10.256 1.00 29.30 109 ASP A O 1
ATOM 832 N N . LEU A 1 110 ? -21.664 -6.899 11.335 1.00 25.97 110 LEU A N 1
ATOM 833 C CA . LEU A 1 110 ? -22.149 -7.730 10.243 1.00 25.97 110 LEU A CA 1
ATOM 834 C C . LEU A 1 110 ? -23.678 -7.753 10.343 1.00 25.97 110 LEU A C 1
ATOM 836 O O . LEU A 1 110 ? -24.226 -8.477 11.172 1.00 25.97 110 LEU A O 1
ATOM 840 N N . TYR A 1 111 ? -24.344 -6.941 9.520 1.00 33.53 111 TYR A N 1
ATOM 841 C CA . TYR A 1 111 ? -25.768 -7.098 9.208 1.00 33.53 111 TYR A CA 1
ATOM 842 C C . TYR A 1 111 ? -25.925 -7.807 7.865 1.00 33.53 111 TYR A C 1
ATOM 844 O O . TYR A 1 111 ? -25.206 -7.415 6.914 1.00 33.53 111 TYR A O 1
#

pLDDT: mean 70.29, std 18.11, range [25.97, 93.12]

Radius of gyration: 14.33 Å; chains: 1; bounding box: 48×29×32 Å

Organism: NCBI:txid1158606

Sequence (111 aa):
MSELM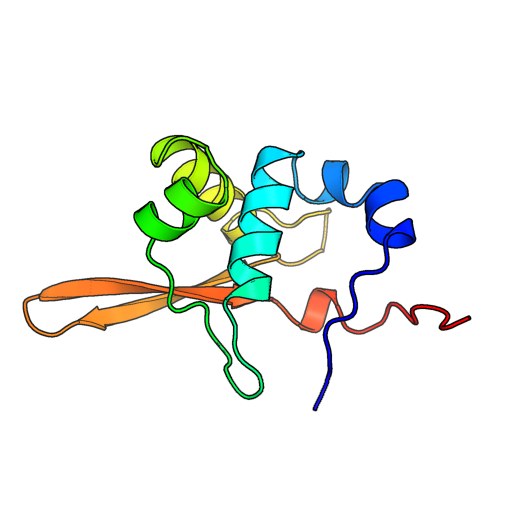ICNNTLAKGTISKVGGPRNFAVLLVILESIGVGESFCKLTIDEIASRCGISRDSVMAAVKELTSKPIAVGEQPLLHKRVLPAEGGRRKNLYYPNYAMFKGEEFDLY

Foldseek 3Di:
DDDDDDDVVNVVPCVQVLLPHDLLVLLLVVFVVQQDDVGFWRPDDLVRSCVSSVHDSVSSVVSVCCQDPDASDVPHHRQKHWDWDQDPPRDIDIIIGGPCVVVPPPPPPDD